Protein AF-A0A962QVE4-F1 (afdb_monomer_lite)

Secondary structure (DSSP, 8-state):
-HHHHHHHHHHHHHHHHHSSSHHHHHHHHHHHHHHHHHHHHHHHHTTTTTHHHHHHHHH-TT--S-GGGTS-HHHHHHHHHHHHHHTT--HHHHTT-

Sequence (97 aa):
GASQGILDAACITRMLREHASPEAAFAAYDAERRPKASAIVMANRQNGPEQVMQMAEERAPDGFEDIADVIDYAELEAIARRYKQIAGFDKSALNQL

Structure (mmCIF, N/CA/C/O backbone):
data_AF-A0A962QVE4-F1
#
_entry.id   AF-A0A962QVE4-F1
#
loop_
_atom_site.group_PDB
_atom_site.id
_atom_site.type_symbol
_atom_site.label_atom_id
_atom_site.label_alt_id
_atom_site.label_comp_id
_atom_site.label_asym_id
_atom_site.label_entity_id
_atom_site.label_seq_id
_atom_site.pdbx_PDB_ins_code
_atom_site.Cartn_x
_atom_site.Cartn_y
_atom_site.Cartn_z
_atom_site.occupancy
_atom_site.B_iso_or_equiv
_atom_site.auth_seq_id
_atom_site.auth_comp_id
_atom_site.auth_asym_id
_atom_site.auth_atom_id
_atom_site.pdbx_PDB_model_num
ATOM 1 N N . GLY A 1 1 ? 3.498 -1.908 3.776 1.00 80.50 1 GLY A N 1
ATOM 2 C CA . GLY A 1 1 ? 4.895 -2.146 3.364 1.00 80.50 1 GLY A CA 1
ATOM 3 C C . GLY A 1 1 ? 4.980 -3.310 2.401 1.00 80.50 1 GLY A C 1
ATOM 4 O O . GLY A 1 1 ? 4.984 -3.078 1.202 1.00 80.50 1 GLY A O 1
ATOM 5 N N . ALA A 1 2 ? 4.958 -4.545 2.912 1.00 89.31 2 ALA A N 1
ATOM 6 C CA . ALA A 1 2 ? 5.136 -5.769 2.119 1.00 89.31 2 ALA A CA 1
ATOM 7 C C . ALA A 1 2 ? 4.244 -5.859 0.865 1.00 89.31 2 ALA A C 1
ATOM 9 O O . ALA A 1 2 ? 4.757 -6.074 -0.227 1.00 89.31 2 ALA A O 1
ATOM 10 N N . SER A 1 3 ? 2.935 -5.609 0.990 1.00 86.56 3 SER A N 1
ATOM 11 C CA . SER A 1 3 ? 2.017 -5.666 -0.157 1.00 86.56 3 SER A CA 1
ATOM 12 C C . SER A 1 3 ? 2.394 -4.694 -1.276 1.00 86.56 3 SER A C 1
ATOM 14 O O . SER A 1 3 ? 2.263 -5.040 -2.440 1.00 86.56 3 SER A O 1
ATOM 16 N N . GLN A 1 4 ? 2.903 -3.503 -0.942 1.00 88.81 4 GLN A N 1
ATOM 17 C CA . GLN A 1 4 ? 3.348 -2.548 -1.959 1.00 88.81 4 GLN A CA 1
ATOM 18 C C . GLN A 1 4 ? 4.614 -3.039 -2.659 1.00 88.81 4 GLN A C 1
ATOM 20 O O . GLN A 1 4 ? 4.670 -2.967 -3.876 1.00 88.81 4 GLN A O 1
ATOM 25 N N . GLY A 1 5 ? 5.548 -3.656 -1.927 1.00 92.25 5 GLY A N 1
ATOM 26 C CA . GLY A 1 5 ? 6.732 -4.278 -2.527 1.00 92.25 5 GLY A CA 1
ATOM 27 C C . GLY A 1 5 ? 6.397 -5.394 -3.527 1.00 92.25 5 GLY A C 1
ATOM 28 O O . GLY A 1 5 ? 7.050 -5.504 -4.559 1.00 92.25 5 GLY A O 1
ATOM 29 N N . ILE A 1 6 ? 5.345 -6.181 -3.271 1.00 92.38 6 ILE A N 1
ATOM 30 C CA . ILE A 1 6 ? 4.857 -7.198 -4.222 1.00 92.38 6 ILE A CA 1
ATOM 31 C C . ILE A 1 6 ? 4.339 -6.536 -5.510 1.00 92.38 6 ILE A C 1
ATOM 33 O O . ILE A 1 6 ? 4.686 -6.965 -6.610 1.00 92.38 6 ILE A O 1
ATOM 37 N N . LEU A 1 7 ? 3.543 -5.469 -5.383 1.00 90.38 7 LEU A N 1
ATOM 38 C CA . LEU A 1 7 ? 3.024 -4.718 -6.533 1.00 90.38 7 LEU A CA 1
ATOM 39 C C . LEU A 1 7 ? 4.137 -4.005 -7.306 1.00 90.38 7 LEU A C 1
ATOM 41 O O . LEU A 1 7 ? 4.090 -3.929 -8.533 1.00 90.38 7 LEU A O 1
ATOM 45 N N . ASP A 1 8 ? 5.144 -3.502 -6.597 1.00 94.81 8 ASP A N 1
ATOM 46 C CA . ASP A 1 8 ? 6.300 -2.841 -7.189 1.00 94.81 8 ASP A CA 1
ATOM 47 C C . ASP A 1 8 ? 7.112 -3.828 -8.034 1.00 94.81 8 ASP A C 1
ATOM 49 O O . ASP A 1 8 ? 7.444 -3.511 -9.175 1.00 94.81 8 ASP A O 1
ATOM 53 N N . ALA A 1 9 ? 7.343 -5.048 -7.532 1.00 96.12 9 ALA A N 1
ATOM 54 C CA . ALA A 1 9 ? 8.025 -6.110 -8.271 1.00 96.12 9 ALA A CA 1
ATOM 55 C C . ALA A 1 9 ? 7.282 -6.508 -9.561 1.00 96.12 9 ALA A C 1
ATOM 57 O O . ALA A 1 9 ? 7.902 -6.644 -10.621 1.00 96.12 9 ALA A O 1
ATOM 58 N N . ALA A 1 10 ? 5.954 -6.654 -9.500 1.00 94.75 10 ALA A N 1
ATOM 59 C CA . ALA A 1 10 ? 5.144 -6.934 -10.687 1.00 94.75 10 ALA A CA 1
ATOM 60 C C . ALA A 1 10 ? 5.208 -5.778 -11.702 1.00 94.75 10 ALA A C 1
ATOM 62 O O . ALA A 1 10 ? 5.464 -6.000 -12.888 1.00 94.75 10 ALA A O 1
ATOM 63 N N . CYS A 1 11 ? 5.054 -4.535 -11.233 1.00 95.62 11 CYS A N 1
ATOM 64 C CA . CYS A 1 11 ? 5.066 -3.353 -12.089 1.00 95.62 11 CYS A CA 1
ATOM 65 C C . CYS A 1 11 ? 6.423 -3.145 -12.773 1.00 95.62 11 CYS A C 1
ATOM 67 O O . CYS A 1 11 ? 6.465 -2.991 -13.993 1.00 95.62 11 CYS A O 1
ATOM 69 N N . ILE A 1 12 ? 7.541 -3.204 -12.038 1.00 97.44 12 ILE A N 1
ATOM 70 C CA . ILE A 1 12 ? 8.865 -3.011 -12.648 1.00 97.44 12 ILE A CA 1
ATOM 71 C C . ILE A 1 12 ? 9.182 -4.108 -13.670 1.00 97.44 12 ILE A C 1
ATOM 73 O O . ILE A 1 12 ? 9.729 -3.816 -14.730 1.00 97.44 12 ILE A O 1
ATOM 77 N N . THR A 1 13 ? 8.764 -5.351 -13.407 1.00 97.75 13 THR A N 1
ATOM 78 C CA . THR A 1 13 ? 8.916 -6.462 -14.359 1.00 97.75 13 THR A CA 1
ATOM 79 C C . THR A 1 13 ? 8.154 -6.188 -15.653 1.00 97.75 13 THR A C 1
ATOM 81 O O . THR A 1 13 ? 8.687 -6.410 -16.739 1.00 97.75 13 THR A O 1
ATOM 84 N N . ARG A 1 14 ? 6.922 -5.674 -15.560 1.00 97.38 14 ARG A N 1
ATOM 85 C CA . ARG A 1 14 ? 6.139 -5.273 -16.733 1.00 97.38 14 ARG A CA 1
ATOM 86 C C . ARG A 1 14 ? 6.808 -4.125 -17.493 1.00 97.38 14 ARG A C 1
ATOM 88 O O . ARG A 1 14 ? 7.009 -4.247 -18.698 1.00 97.38 14 ARG A O 1
ATOM 95 N N . MET A 1 15 ? 7.234 -3.066 -16.803 1.00 97.94 15 MET A N 1
ATOM 96 C CA . MET A 1 15 ? 7.869 -1.906 -17.445 1.00 97.94 15 MET A CA 1
ATOM 97 C C . MET A 1 15 ? 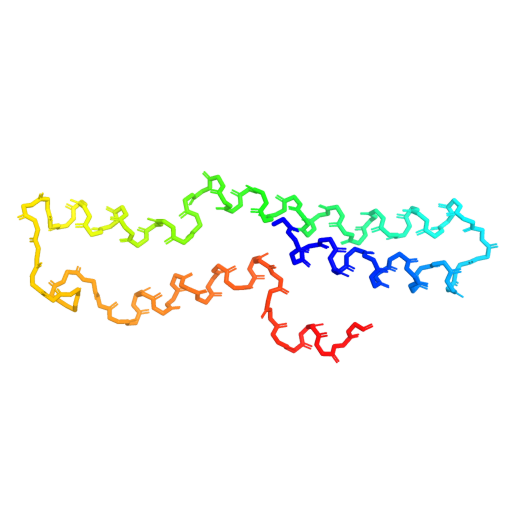9.156 -2.270 -18.181 1.00 97.94 15 MET A C 1
ATOM 99 O O . MET A 1 15 ? 9.361 -1.809 -19.303 1.00 97.94 15 MET A O 1
ATOM 103 N N . LEU A 1 16 ? 9.983 -3.141 -17.592 1.00 97.94 16 LEU A N 1
ATOM 104 C CA . LEU A 1 16 ? 11.210 -3.645 -18.216 1.00 97.94 16 LEU A CA 1
ATOM 105 C C . LEU A 1 16 ? 10.943 -4.471 -19.483 1.00 97.94 16 LEU A C 1
ATOM 107 O O . LEU A 1 16 ? 11.809 -4.539 -20.348 1.00 97.94 16 LEU A O 1
ATOM 111 N N . ARG A 1 17 ? 9.766 -5.101 -19.609 1.00 97.44 17 ARG A N 1
ATOM 112 C CA . ARG A 1 17 ? 9.364 -5.841 -20.819 1.00 97.44 17 ARG A CA 1
ATOM 113 C C . ARG A 1 17 ? 8.782 -4.938 -21.906 1.00 97.44 17 ARG A C 1
ATOM 115 O O . ARG A 1 17 ? 8.878 -5.280 -23.079 1.00 97.44 17 ARG A O 1
ATOM 122 N N . GLU A 1 18 ? 8.147 -3.835 -21.519 1.00 97.31 18 GLU A N 1
ATOM 123 C CA . GLU A 1 18 ? 7.419 -2.936 -22.427 1.00 97.31 18 GLU A CA 1
ATOM 124 C C . GLU A 1 18 ? 8.289 -1.807 -23.002 1.00 97.31 18 GLU A C 1
ATOM 126 O O . GLU A 1 18 ? 7.950 -1.247 -24.042 1.00 97.31 18 GLU A O 1
ATOM 131 N N . HIS A 1 19 ? 9.410 -1.471 -22.355 1.00 97.50 19 HIS A N 1
ATOM 132 C CA . HIS A 1 19 ? 10.264 -0.347 -22.745 1.00 97.50 19 HIS A CA 1
ATOM 133 C C . HIS A 1 19 ? 11.619 -0.813 -23.282 1.00 97.50 19 HIS A C 1
ATOM 135 O O . HIS A 1 19 ? 12.195 -1.794 -22.822 1.00 97.50 19 HIS A O 1
ATOM 141 N N . ALA A 1 20 ? 12.153 -0.067 -24.252 1.00 93.88 20 ALA A N 1
ATOM 142 C CA . ALA A 1 20 ? 13.388 -0.427 -24.947 1.00 93.88 20 ALA A CA 1
ATOM 143 C C . ALA A 1 20 ? 14.673 -0.167 -24.138 1.00 93.88 20 ALA A C 1
ATOM 145 O O . ALA A 1 20 ? 15.707 -0.751 -24.455 1.00 93.88 20 ALA A O 1
ATOM 146 N N . SER A 1 21 ? 14.632 0.704 -23.120 1.00 97.88 21 SER A N 1
ATOM 147 C CA . SER A 1 21 ? 15.777 0.964 -22.241 1.00 97.88 21 SER A CA 1
ATOM 148 C C . SER A 1 21 ? 15.397 0.864 -20.760 1.00 97.88 21 SER A C 1
ATOM 150 O O . SER A 1 21 ? 14.254 1.177 -20.397 1.00 97.88 21 SER A O 1
ATOM 152 N N . PRO A 1 22 ? 16.345 0.473 -19.886 1.00 96.88 22 PRO A N 1
ATOM 153 C CA . PRO A 1 22 ? 16.128 0.463 -18.443 1.00 96.88 22 PRO A CA 1
ATOM 154 C C . PRO A 1 22 ? 15.699 1.828 -17.896 1.00 96.88 22 PRO A C 1
ATOM 156 O O . PRO A 1 22 ? 14.795 1.895 -17.072 1.00 96.88 22 PRO A O 1
ATOM 159 N N . GLU A 1 23 ? 16.288 2.925 -18.372 1.00 98.25 23 GLU A N 1
ATOM 160 C CA . GLU A 1 23 ? 15.967 4.283 -17.917 1.00 98.25 23 GLU A CA 1
ATOM 161 C C . GLU A 1 23 ? 14.502 4.631 -18.192 1.00 98.25 23 GLU A C 1
ATOM 163 O O . GLU A 1 23 ? 13.810 5.136 -17.306 1.00 98.25 23 GLU A O 1
ATOM 168 N N . ALA A 1 24 ? 14.010 4.309 -19.393 1.00 97.88 24 ALA A N 1
ATOM 169 C CA . ALA A 1 24 ? 12.611 4.515 -19.749 1.00 97.88 24 ALA A CA 1
ATOM 170 C C . ALA A 1 24 ? 11.677 3.639 -18.896 1.00 97.88 24 ALA A C 1
ATOM 172 O O . ALA A 1 24 ? 10.662 4.128 -18.401 1.00 97.88 24 ALA A O 1
ATOM 173 N N . ALA A 1 25 ? 12.049 2.376 -18.658 1.00 98.12 25 ALA A N 1
ATOM 174 C CA . ALA A 1 25 ? 11.285 1.465 -17.808 1.00 98.12 25 ALA A CA 1
ATOM 175 C C . ALA A 1 25 ? 11.189 1.963 -16.356 1.00 98.12 25 ALA A C 1
ATOM 177 O O . ALA A 1 25 ? 10.101 1.987 -15.780 1.00 98.12 25 ALA A O 1
ATOM 178 N N . PHE A 1 26 ? 12.307 2.389 -15.759 1.00 98.12 26 PHE A N 1
ATOM 179 C CA . PHE A 1 26 ? 12.329 2.904 -14.389 1.00 98.12 26 PHE A CA 1
ATOM 180 C C . PHE A 1 26 ? 11.576 4.231 -14.259 1.00 98.12 26 PHE A C 1
ATOM 182 O O . PHE A 1 26 ? 10.884 4.430 -13.262 1.00 98.12 26 PHE A O 1
ATOM 189 N N . ALA A 1 27 ? 11.646 5.109 -15.265 1.00 98.06 27 ALA A N 1
ATOM 190 C CA . ALA A 1 27 ? 10.864 6.344 -15.285 1.00 98.06 27 ALA A CA 1
ATOM 191 C C . ALA A 1 27 ? 9.351 6.064 -15.343 1.00 98.06 27 ALA A C 1
ATOM 193 O O . ALA A 1 27 ? 8.586 6.669 -14.591 1.00 98.06 27 ALA A O 1
ATOM 194 N N . ALA A 1 28 ? 8.919 5.118 -16.184 1.00 97.75 28 ALA A N 1
ATOM 195 C CA . ALA A 1 28 ? 7.518 4.708 -16.279 1.00 97.75 28 ALA A CA 1
ATOM 196 C C . ALA A 1 28 ? 7.025 4.027 -14.989 1.00 97.75 28 ALA A C 1
ATOM 198 O O . ALA A 1 28 ? 5.944 4.340 -14.488 1.00 97.75 28 ALA A O 1
ATOM 199 N N . TYR A 1 29 ? 7.847 3.148 -14.408 1.00 97.94 29 TYR A N 1
ATOM 200 C CA . TYR A 1 29 ? 7.586 2.531 -13.108 1.00 97.94 29 TYR A CA 1
ATOM 201 C C . TYR A 1 29 ? 7.414 3.582 -12.003 1.00 97.94 29 TYR A C 1
ATOM 203 O O . TYR A 1 29 ? 6.424 3.531 -11.271 1.00 97.94 29 TYR A O 1
ATOM 211 N N . ASP A 1 30 ? 8.337 4.544 -11.888 1.00 97.81 30 ASP A N 1
ATOM 212 C CA . ASP A 1 30 ? 8.261 5.593 -10.867 1.00 97.81 30 ASP A CA 1
ATOM 213 C C . ASP A 1 30 ? 6.997 6.439 -11.046 1.00 97.81 30 ASP A C 1
ATOM 215 O O . ASP A 1 30 ? 6.247 6.635 -10.087 1.00 97.81 30 ASP A O 1
ATOM 219 N N . ALA A 1 31 ? 6.714 6.874 -12.277 1.00 96.88 31 ALA A N 1
ATOM 220 C CA . ALA A 1 31 ? 5.525 7.657 -12.593 1.00 96.88 31 ALA A CA 1
ATOM 221 C C . ALA A 1 31 ? 4.228 6.939 -12.186 1.00 96.88 31 ALA A C 1
ATOM 223 O O . ALA A 1 31 ? 3.294 7.582 -11.703 1.00 96.88 31 ALA A O 1
ATOM 224 N N . GLU A 1 32 ? 4.172 5.612 -12.326 1.00 94.00 32 GLU A N 1
ATOM 225 C CA . GLU A 1 32 ? 3.001 4.832 -11.938 1.00 94.00 32 GLU A CA 1
ATOM 226 C C . GLU A 1 32 ? 2.937 4.544 -10.428 1.00 94.00 32 GLU A C 1
ATOM 228 O O . GLU A 1 32 ? 1.867 4.635 -9.813 1.00 94.00 32 GLU A O 1
ATOM 233 N N . ARG A 1 33 ? 4.055 4.140 -9.817 1.00 94.75 33 ARG A N 1
ATOM 234 C CA . ARG A 1 33 ? 4.067 3.571 -8.461 1.00 94.75 33 ARG A CA 1
ATOM 235 C C . ARG A 1 33 ? 4.270 4.605 -7.368 1.00 94.75 33 ARG A C 1
ATOM 237 O O . ARG A 1 33 ? 3.618 4.487 -6.327 1.00 94.75 33 ARG A O 1
ATOM 244 N N . ARG A 1 34 ? 5.077 5.647 -7.592 1.00 94.88 34 ARG A N 1
ATOM 245 C CA . ARG A 1 34 ? 5.344 6.685 -6.581 1.00 94.88 34 ARG A CA 1
ATOM 246 C C . ARG A 1 34 ? 4.064 7.375 -6.096 1.00 94.88 34 ARG A C 1
ATOM 248 O O . ARG A 1 34 ? 3.876 7.406 -4.881 1.00 94.88 34 ARG A O 1
ATOM 255 N N . PRO A 1 35 ? 3.136 7.853 -6.955 1.00 91.12 35 PRO A N 1
ATOM 256 C CA . PRO A 1 35 ? 1.910 8.493 -6.471 1.00 91.12 35 PRO A CA 1
ATOM 257 C C . PRO A 1 35 ? 1.044 7.549 -5.627 1.00 91.12 35 PRO A C 1
ATOM 259 O O . PRO A 1 35 ? 0.542 7.946 -4.576 1.00 91.12 35 PRO A O 1
ATOM 262 N N . LYS A 1 36 ? 0.924 6.281 -6.048 1.00 88.06 36 LYS A N 1
ATOM 263 C CA . LYS A 1 36 ? 0.149 5.248 -5.343 1.00 88.06 36 LYS A CA 1
ATOM 264 C C . LYS A 1 36 ? 0.758 4.960 -3.965 1.00 88.06 36 LYS A C 1
ATOM 266 O O . LYS A 1 36 ? 0.062 5.029 -2.958 1.00 88.06 36 LYS A O 1
ATOM 271 N N . ALA A 1 37 ? 2.066 4.712 -3.896 1.00 89.38 37 ALA A N 1
ATOM 272 C CA . AL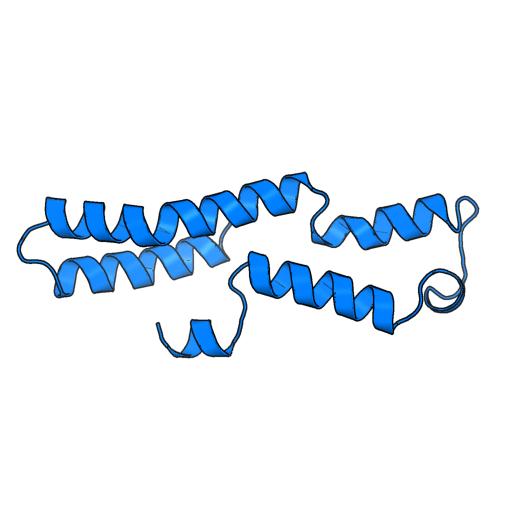A A 1 37 ? 2.757 4.452 -2.635 1.00 89.38 37 ALA A CA 1
ATOM 273 C C . ALA A 1 37 ? 2.719 5.666 -1.686 1.00 89.38 37 ALA A C 1
ATOM 275 O O . ALA A 1 37 ? 2.460 5.508 -0.491 1.00 89.38 37 ALA A O 1
ATOM 276 N N . SER A 1 38 ? 2.914 6.886 -2.204 1.00 89.56 38 SER A N 1
ATOM 277 C CA . SER A 1 38 ? 2.819 8.117 -1.410 1.00 89.56 38 SER A CA 1
ATOM 278 C C . SER A 1 38 ? 1.414 8.344 -0.848 1.00 89.56 38 SER A C 1
ATOM 280 O O . SER A 1 38 ? 1.294 8.717 0.318 1.00 89.56 38 SER A O 1
ATOM 282 N N . ALA A 1 39 ? 0.357 8.075 -1.621 1.00 84.81 39 ALA A N 1
ATOM 283 C CA . ALA A 1 39 ? -1.022 8.182 -1.141 1.00 84.81 39 ALA A CA 1
ATOM 284 C C . ALA A 1 39 ? -1.282 7.269 0.069 1.00 84.81 39 ALA A C 1
ATOM 286 O O . ALA A 1 39 ? -1.913 7.688 1.037 1.00 84.81 39 ALA A O 1
ATOM 287 N N . ILE A 1 40 ? -0.716 6.060 0.067 1.00 83.19 40 ILE A N 1
ATOM 288 C CA . ILE A 1 40 ? -0.826 5.111 1.184 1.00 83.19 40 ILE A CA 1
ATOM 289 C C . ILE A 1 40 ? -0.098 5.624 2.421 1.00 83.19 40 ILE A C 1
ATOM 291 O O . ILE A 1 40 ? -0.636 5.566 3.524 1.00 83.19 40 ILE A O 1
ATOM 295 N N . VAL A 1 41 ? 1.117 6.152 2.253 1.00 86.94 41 VAL A N 1
ATOM 296 C CA . VAL A 1 41 ? 1.865 6.756 3.365 1.00 86.94 41 VAL A CA 1
ATOM 297 C C . VAL A 1 41 ? 1.079 7.915 3.976 1.00 86.94 41 VAL A C 1
ATOM 299 O O . VAL A 1 41 ? 0.993 8.014 5.198 1.00 86.94 41 VAL A O 1
ATOM 302 N N . MET A 1 42 ? 0.474 8.767 3.147 1.00 85.62 42 MET A N 1
ATOM 303 C CA . MET A 1 42 ? -0.344 9.882 3.625 1.00 85.62 42 MET A CA 1
ATOM 304 C C . MET A 1 42 ? -1.619 9.406 4.325 1.00 85.62 42 MET A C 1
ATOM 306 O O . MET A 1 42 ? -1.938 9.923 5.390 1.00 85.62 42 MET A O 1
ATOM 310 N N . ALA A 1 43 ? -2.300 8.388 3.800 1.00 78.81 43 ALA A N 1
ATOM 311 C CA . ALA A 1 43 ? -3.484 7.820 4.440 1.00 78.81 43 ALA A CA 1
ATOM 312 C C . ALA A 1 43 ? -3.169 7.170 5.791 1.00 78.81 43 ALA A C 1
ATOM 314 O O . ALA A 1 43 ? -3.898 7.378 6.756 1.00 78.81 43 ALA A O 1
ATOM 315 N N . ASN A 1 44 ? -2.048 6.452 5.898 1.00 80.19 44 ASN A N 1
ATOM 316 C CA . ASN A 1 44 ? -1.598 5.893 7.174 1.00 80.19 44 ASN A CA 1
ATOM 317 C C . ASN A 1 44 ? -1.302 6.992 8.209 1.00 80.19 44 ASN A C 1
ATOM 319 O O . ASN A 1 44 ? -1.531 6.785 9.393 1.00 80.19 44 ASN A O 1
ATOM 323 N N . ARG A 1 45 ? -0.831 8.170 7.776 1.00 83.12 45 ARG A N 1
ATOM 324 C CA . ARG A 1 45 ? -0.627 9.339 8.654 1.00 83.12 45 ARG A CA 1
ATOM 325 C C . ARG A 1 45 ? -1.922 10.064 9.026 1.00 83.12 45 ARG A C 1
ATOM 327 O O . ARG A 1 45 ? -1.915 10.841 9.969 1.00 83.12 45 ARG A O 1
ATOM 334 N N . GLN A 1 46 ? -3.010 9.833 8.295 1.00 78.50 46 GLN A N 1
ATOM 335 C CA . GLN A 1 46 ? -4.350 10.352 8.593 1.00 78.50 46 GLN A CA 1
ATOM 336 C C . GLN A 1 46 ? -5.174 9.347 9.414 1.00 78.50 46 GLN A C 1
ATOM 338 O O . GLN A 1 46 ? -6.388 9.268 9.257 1.00 78.50 46 GLN A O 1
ATOM 343 N N . ASN A 1 47 ? -4.508 8.552 10.255 1.00 71.44 47 ASN A N 1
ATOM 344 C CA . ASN A 1 47 ? -5.106 7.506 11.085 1.00 71.44 47 ASN A CA 1
ATOM 345 C C . ASN A 1 47 ? -5.817 6.382 10.313 1.00 71.44 47 ASN A C 1
ATOM 347 O O . ASN A 1 47 ? -6.571 5.650 10.929 1.00 71.44 47 ASN A O 1
ATOM 351 N N . GLY A 1 48 ? -5.550 6.200 9.010 1.00 72.12 48 GLY A N 1
ATOM 352 C CA . GLY A 1 48 ? -6.004 5.086 8.157 1.00 72.12 48 GLY A CA 1
ATOM 353 C C . GLY A 1 48 ? -7.088 4.158 8.752 1.00 72.12 48 GLY A C 1
ATOM 354 O O . GLY A 1 48 ? -8.252 4.553 8.781 1.00 72.12 48 GLY A O 1
ATOM 355 N N . PRO A 1 49 ? -6.741 2.930 9.188 1.00 66.38 49 PRO A N 1
ATOM 356 C CA . PRO A 1 49 ? -7.671 2.023 9.867 1.00 66.38 49 PRO A CA 1
ATOM 357 C C . PRO A 1 49 ? -7.874 2.342 11.363 1.00 66.38 49 PRO A C 1
ATOM 359 O O . PRO A 1 49 ? -8.941 2.051 11.899 1.00 66.38 49 PRO A O 1
ATOM 362 N N . GLU A 1 50 ? -6.899 2.972 12.027 1.00 82.00 50 GLU A N 1
ATOM 363 C CA . GLU A 1 50 ? -6.978 3.431 13.425 1.00 82.00 50 GLU A CA 1
ATOM 364 C C . GLU A 1 50 ? -8.097 4.452 13.691 1.00 82.00 50 GLU A C 1
ATOM 366 O O . GLU A 1 50 ? -8.490 4.639 14.839 1.00 82.00 50 GLU A O 1
ATOM 371 N N . GLN A 1 51 ? -8.651 5.090 12.659 1.00 84.12 51 GLN A N 1
ATOM 372 C CA . GLN A 1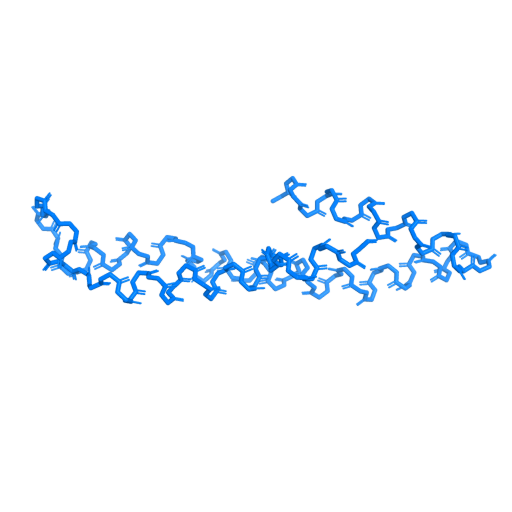 51 ? -9.735 6.063 12.783 1.00 84.12 51 GLN A CA 1
ATOM 373 C C . GLN A 1 51 ? -10.951 5.477 13.515 1.00 84.12 51 GLN A C 1
ATOM 375 O O . GLN A 1 51 ? -11.590 6.177 14.295 1.00 84.12 51 GLN A O 1
ATOM 380 N N . VAL A 1 52 ? -11.221 4.180 13.333 1.00 87.00 52 VAL A N 1
ATOM 381 C CA . VAL A 1 52 ? -12.272 3.465 14.072 1.00 87.00 52 VAL A CA 1
ATOM 382 C C . VAL A 1 52 ? -11.961 3.394 15.569 1.00 87.00 52 VAL A C 1
ATOM 384 O O . VAL A 1 52 ? -12.850 3.611 16.387 1.00 87.00 52 VAL A O 1
ATOM 387 N N . MET A 1 53 ? -10.705 3.124 15.932 1.00 87.00 53 MET A N 1
ATOM 388 C CA . MET A 1 53 ? -10.278 3.052 17.333 1.00 87.00 53 MET A CA 1
ATOM 389 C C . MET A 1 53 ? -10.394 4.419 18.005 1.00 87.00 53 MET A C 1
ATOM 391 O O . MET A 1 53 ? -10.919 4.514 19.108 1.00 87.00 53 MET A O 1
ATOM 395 N N . GLN A 1 54 ? -9.983 5.480 17.307 1.00 88.62 54 GLN A N 1
ATOM 396 C CA . GLN A 1 54 ? -10.108 6.844 17.813 1.00 88.62 54 GLN A CA 1
ATOM 397 C C . GLN A 1 54 ? -11.576 7.244 18.023 1.00 88.62 54 GLN A C 1
ATOM 399 O O . GLN A 1 54 ? -11.915 7.816 19.053 1.00 88.62 54 GLN A O 1
ATOM 404 N N . MET A 1 55 ? -12.467 6.900 17.088 1.00 90.56 55 MET A N 1
ATOM 405 C CA . MET A 1 55 ? -13.902 7.147 17.255 1.00 90.56 55 MET A CA 1
ATOM 406 C C . MET A 1 55 ? -14.483 6.402 18.456 1.00 90.56 55 MET A C 1
ATOM 408 O O . MET A 1 55 ? -15.322 6.955 19.162 1.00 90.56 55 MET A O 1
ATOM 412 N N . ALA A 1 56 ? -14.058 5.159 18.681 1.00 92.38 56 ALA A N 1
ATOM 413 C CA . ALA A 1 56 ? -14.510 4.381 19.825 1.00 92.38 56 ALA A CA 1
ATOM 414 C C . ALA A 1 56 ? -14.041 5.015 21.145 1.00 92.38 56 ALA A C 1
ATOM 416 O O . ALA A 1 56 ? -14.843 5.153 22.062 1.00 92.38 56 ALA A O 1
ATOM 417 N N . GLU A 1 57 ? -12.789 5.475 21.215 1.00 92.25 57 GLU A N 1
ATOM 418 C CA . GLU A 1 57 ? -12.251 6.174 22.389 1.00 92.25 57 GLU A CA 1
ATOM 419 C C . GLU A 1 57 ? -12.958 7.514 22.652 1.00 92.25 57 GLU A C 1
ATOM 421 O O . GLU A 1 57 ? -13.292 7.826 23.792 1.00 92.25 57 GLU A O 1
ATOM 426 N N . GLU A 1 58 ? -13.259 8.290 21.607 1.00 93.31 58 GLU A N 1
ATOM 427 C CA . GLU A 1 58 ? -13.963 9.573 21.733 1.00 93.31 58 GLU A CA 1
ATOM 428 C C . GLU A 1 58 ? -15.438 9.411 22.139 1.00 93.31 58 GLU A C 1
ATOM 430 O O . GLU A 1 58 ? -15.975 10.243 22.873 1.00 93.31 58 GLU A O 1
ATOM 435 N N . ARG A 1 59 ? -16.114 8.363 21.651 1.00 94.94 59 ARG A N 1
ATOM 436 C CA . ARG A 1 59 ? -17.554 8.142 21.877 1.00 94.94 59 ARG A CA 1
ATOM 437 C C . ARG A 1 59 ? -17.853 7.291 23.112 1.00 94.94 59 ARG A C 1
ATOM 439 O O . ARG A 1 59 ? -18.928 7.437 23.686 1.00 94.94 59 ARG A O 1
ATOM 446 N N . ALA A 1 60 ? -16.927 6.427 23.516 1.00 95.62 60 ALA A N 1
ATOM 447 C CA . ALA A 1 60 ? -17.060 5.535 24.662 1.00 95.62 60 ALA A CA 1
ATOM 448 C C . ALA A 1 60 ? -15.757 5.511 25.494 1.00 95.62 60 ALA A C 1
ATOM 450 O O . ALA A 1 60 ? -15.098 4.472 25.583 1.00 95.62 60 ALA A O 1
ATOM 451 N N . PRO A 1 61 ? -15.374 6.644 26.119 1.00 94.06 61 PRO A N 1
ATOM 452 C CA . PRO A 1 61 ? -14.105 6.777 26.846 1.00 94.06 61 PRO A CA 1
ATOM 453 C C . PRO A 1 61 ? -13.998 5.858 28.071 1.00 94.06 61 PRO A C 1
ATOM 455 O O . PRO A 1 61 ? -12.897 5.494 28.477 1.00 94.06 61 PRO A O 1
ATOM 458 N N . ASP A 1 62 ? -15.136 5.446 28.633 1.00 95.81 62 ASP A N 1
ATOM 459 C CA . ASP A 1 62 ? -15.216 4.512 29.762 1.00 95.81 62 ASP A CA 1
ATOM 460 C C . ASP A 1 62 ? -15.378 3.043 29.313 1.00 95.81 62 ASP A C 1
ATOM 462 O O . ASP A 1 62 ? -15.573 2.148 30.138 1.00 95.81 62 ASP A O 1
ATOM 466 N N . GLY A 1 63 ? -15.280 2.781 28.004 1.00 93.12 63 GLY A N 1
ATOM 467 C CA . GLY A 1 63 ? -15.470 1.468 27.393 1.00 93.12 63 GLY A CA 1
ATOM 468 C C . GLY A 1 63 ? -16.909 1.185 26.948 1.00 93.12 63 GLY A C 1
ATOM 469 O O . GLY A 1 63 ? -17.825 1.983 27.140 1.00 93.12 63 GLY A O 1
ATOM 470 N N . PHE A 1 64 ? -17.091 0.029 26.311 1.00 94.81 64 PHE A N 1
ATOM 471 C CA . PHE A 1 64 ? -18.363 -0.472 25.781 1.00 94.81 64 PHE A CA 1
ATOM 472 C C . PHE A 1 64 ? -18.345 -2.009 25.743 1.00 94.81 64 PHE A C 1
ATOM 474 O O . PHE A 1 64 ? -17.270 -2.613 25.733 1.00 94.81 64 PHE A O 1
ATOM 481 N N . GLU A 1 65 ? -19.520 -2.645 25.713 1.00 94.94 65 GLU A N 1
ATOM 482 C CA . GLU A 1 65 ? -19.640 -4.107 25.564 1.00 94.94 65 GLU A CA 1
ATOM 483 C C . GLU A 1 65 ? -19.785 -4.531 24.094 1.00 94.94 65 GLU A C 1
ATOM 485 O O . GLU A 1 65 ? -19.186 -5.526 23.683 1.00 94.94 65 GLU A O 1
ATOM 490 N N . ASP A 1 66 ? -20.519 -3.752 23.292 1.00 92.75 66 ASP A N 1
ATOM 491 C CA . ASP A 1 66 ? -20.699 -3.964 21.853 1.00 92.75 66 ASP A CA 1
ATOM 492 C C . ASP A 1 66 ? -20.325 -2.697 21.064 1.00 92.75 66 ASP A C 1
ATOM 494 O O . ASP A 1 66 ? -20.713 -1.580 21.406 1.00 92.75 66 ASP A O 1
ATOM 498 N N . ILE A 1 67 ? -19.547 -2.863 19.990 1.00 89.69 67 ILE A N 1
ATOM 499 C CA . ILE A 1 67 ? -19.138 -1.759 19.113 1.00 89.69 67 ILE A CA 1
ATOM 500 C C . ILE A 1 67 ? -20.330 -1.155 18.368 1.00 89.69 67 ILE A C 1
ATOM 502 O O . ILE A 1 67 ? -20.299 0.032 18.049 1.00 89.69 67 ILE A O 1
ATOM 506 N N . ALA A 1 68 ? -21.381 -1.943 18.116 1.00 90.94 68 ALA A N 1
ATOM 507 C CA . ALA A 1 68 ? -22.587 -1.480 17.437 1.00 90.94 68 ALA A CA 1
ATOM 508 C C . ALA A 1 68 ? -23.346 -0.411 18.243 1.00 90.94 68 ALA A C 1
ATOM 510 O O . ALA A 1 68 ? -24.056 0.401 17.652 1.00 90.94 68 ALA A O 1
ATOM 511 N N . ASP A 1 69 ? -23.143 -0.364 19.563 1.00 92.50 69 ASP A N 1
ATOM 512 C CA . ASP A 1 69 ? -23.721 0.660 20.439 1.00 92.50 69 ASP A CA 1
ATOM 513 C C . ASP A 1 69 ? -22.966 2.001 20.358 1.00 92.50 69 ASP A C 1
ATOM 515 O O . ASP A 1 69 ? -23.469 3.034 20.802 1.00 92.50 69 ASP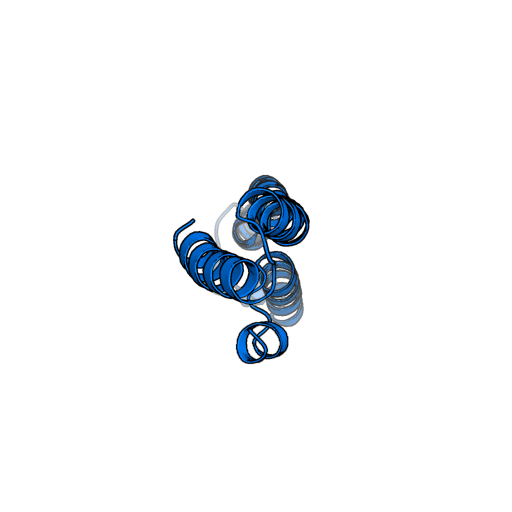 A O 1
ATOM 519 N N . VAL A 1 70 ? -21.760 2.004 19.778 1.00 94.00 70 VAL A N 1
ATOM 520 C CA . VAL A 1 70 ? -20.850 3.163 19.719 1.00 94.00 70 VAL A CA 1
ATOM 521 C C . VAL A 1 70 ? -20.676 3.681 18.287 1.00 94.00 70 VAL A C 1
ATOM 523 O O . VAL A 1 70 ? -20.604 4.893 18.043 1.00 94.00 70 VAL A O 1
ATOM 526 N N . ILE A 1 71 ? -20.580 2.767 17.320 1.00 93.12 71 ILE A N 1
ATOM 527 C CA . ILE A 1 71 ? -20.354 3.065 15.907 1.00 93.12 71 ILE A CA 1
ATOM 528 C C . ILE A 1 71 ? -21.261 2.174 15.060 1.00 93.12 71 ILE A C 1
ATOM 530 O O . ILE A 1 71 ? -21.187 0.947 15.120 1.00 93.12 71 ILE A O 1
ATOM 534 N N . ASP A 1 72 ? -22.078 2.804 14.216 1.00 93.69 72 ASP A N 1
ATOM 535 C CA . ASP A 1 72 ? -22.945 2.084 13.290 1.00 93.69 72 ASP A CA 1
ATOM 536 C C . ASP A 1 72 ? -22.115 1.257 12.292 1.00 93.69 72 ASP A C 1
ATOM 538 O O . ASP A 1 72 ? -21.077 1.695 11.780 1.00 93.69 72 ASP A O 1
ATOM 542 N N . TYR A 1 73 ? -22.589 0.052 11.976 1.00 90.00 73 TYR A N 1
ATOM 543 C CA . TYR A 1 73 ? -21.890 -0.854 11.067 1.00 90.00 73 TYR A CA 1
ATOM 544 C C . TYR A 1 73 ? -21.649 -0.243 9.677 1.00 90.00 73 TYR A C 1
ATOM 546 O O . TYR A 1 73 ? -20.595 -0.466 9.077 1.00 90.00 73 TYR A O 1
ATOM 554 N N . ALA A 1 74 ? -22.587 0.556 9.162 1.00 91.12 74 ALA A N 1
ATOM 555 C CA . ALA A 1 74 ? -22.430 1.232 7.880 1.00 91.12 74 ALA A CA 1
ATOM 556 C C . ALA A 1 74 ? -21.307 2.282 7.920 1.00 91.12 74 ALA A C 1
ATOM 558 O O . ALA A 1 74 ? -20.601 2.469 6.926 1.00 91.12 74 ALA A O 1
ATOM 559 N N . GLU A 1 75 ? -21.097 2.936 9.068 1.00 89.25 75 GLU A N 1
ATOM 560 C CA . GLU A 1 75 ? -20.000 3.888 9.276 1.00 89.25 75 GLU A CA 1
ATOM 561 C C . GLU A 1 75 ? -18.645 3.157 9.279 1.00 89.25 75 GLU A C 1
ATOM 563 O O . GLU A 1 75 ? -17.726 3.548 8.550 1.00 89.25 75 GLU A O 1
ATOM 568 N N . LEU A 1 76 ? -18.550 2.026 9.990 1.00 87.88 76 LEU A N 1
ATOM 569 C CA . LEU A 1 76 ? -17.370 1.149 9.973 1.00 87.88 76 LEU A CA 1
ATOM 570 C C . LEU A 1 76 ? -17.046 0.649 8.558 1.00 87.88 76 LEU A C 1
ATOM 572 O O . LEU A 1 76 ? -15.889 0.681 8.121 1.00 87.88 76 LEU A O 1
ATOM 576 N N . GLU A 1 77 ? -18.064 0.205 7.817 1.00 87.19 77 GLU A N 1
ATOM 577 C CA . GLU A 1 77 ? -17.893 -0.283 6.451 1.00 87.19 77 GLU A CA 1
ATOM 578 C C . GLU A 1 77 ? -17.406 0.831 5.514 1.00 87.19 77 GLU A C 1
ATOM 580 O O . GLU A 1 77 ? -16.504 0.604 4.699 1.00 87.19 77 GLU A O 1
ATOM 585 N N . ALA A 1 78 ? -17.954 2.042 5.638 1.00 87.62 78 ALA A N 1
ATOM 586 C CA . ALA A 1 78 ? -17.548 3.189 4.833 1.00 87.62 78 ALA A CA 1
ATOM 587 C C . ALA A 1 78 ? -16.069 3.550 5.056 1.00 87.62 78 ALA A C 1
ATOM 589 O O . ALA A 1 78 ? -15.330 3.746 4.082 1.00 87.62 78 ALA A O 1
ATOM 590 N N . ILE A 1 79 ? -15.612 3.565 6.314 1.00 84.12 79 ILE A N 1
ATOM 591 C CA . ILE A 1 79 ? -14.206 3.816 6.670 1.00 84.12 79 ILE A CA 1
ATOM 592 C C . ILE A 1 79 ? -13.305 2.724 6.077 1.00 84.12 79 ILE A C 1
ATOM 594 O O . ILE A 1 79 ? -12.333 3.021 5.371 1.00 84.12 79 ILE A O 1
ATOM 598 N N . ALA A 1 80 ? -13.668 1.452 6.264 1.00 82.19 80 ALA A N 1
ATOM 599 C CA . ALA A 1 80 ? -12.903 0.325 5.739 1.00 82.19 80 ALA A CA 1
ATOM 600 C C . ALA A 1 80 ? -12.82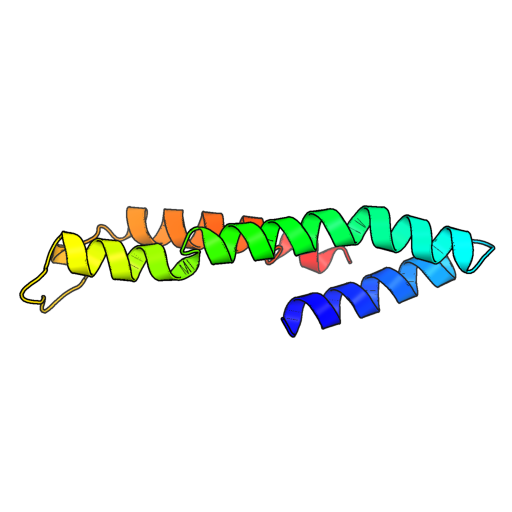3 0.325 4.200 1.00 82.19 80 ALA A C 1
ATOM 602 O O . ALA A 1 80 ? -11.764 0.044 3.628 1.00 82.19 80 ALA A O 1
ATOM 603 N N . ARG A 1 81 ? -13.924 0.648 3.506 1.00 81.81 81 ARG A N 1
ATOM 604 C CA . ARG A 1 81 ? -13.965 0.755 2.037 1.00 81.81 81 ARG A CA 1
ATOM 605 C C . ARG A 1 81 ? -13.048 1.861 1.532 1.00 81.81 81 ARG A C 1
ATOM 607 O O . ARG A 1 81 ? -12.247 1.611 0.629 1.00 81.81 81 ARG A O 1
ATOM 614 N N . ARG A 1 82 ? -13.118 3.049 2.134 1.00 78.94 82 ARG A N 1
ATOM 615 C CA . ARG A 1 82 ? -12.271 4.190 1.766 1.00 78.94 82 ARG A CA 1
ATOM 616 C C . ARG A 1 82 ? -10.789 3.868 1.957 1.00 78.94 82 ARG A C 1
ATOM 618 O O . ARG A 1 82 ? -9.989 4.150 1.066 1.00 78.94 82 ARG A O 1
ATOM 625 N N . TYR A 1 83 ? -10.422 3.201 3.053 1.00 74.06 83 TYR A N 1
ATOM 626 C CA . TYR A 1 83 ? -9.041 2.763 3.258 1.00 74.06 83 TYR A CA 1
ATOM 627 C C . TYR A 1 83 ? -8.591 1.734 2.211 1.00 74.06 83 TYR A C 1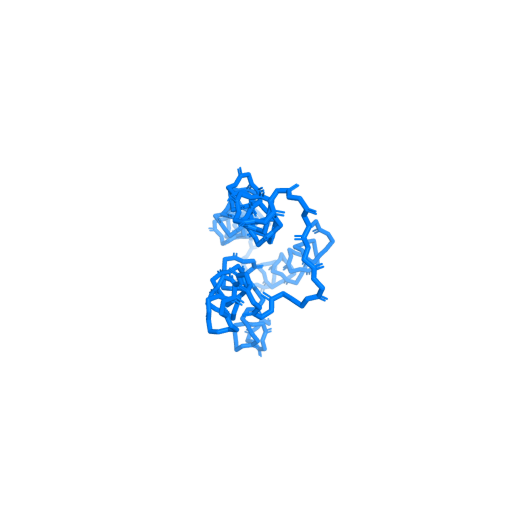
ATOM 629 O O . TYR A 1 83 ? -7.522 1.894 1.624 1.00 74.06 83 TYR A O 1
ATOM 637 N N . LYS A 1 84 ? -9.409 0.714 1.905 1.00 74.31 84 LYS A N 1
ATOM 638 C CA . LYS A 1 84 ? -9.088 -0.298 0.875 1.00 74.31 84 LYS A CA 1
ATOM 639 C C . LYS A 1 84 ? -8.847 0.314 -0.508 1.00 74.31 84 LYS A C 1
ATOM 641 O O . LYS A 1 84 ? -7.924 -0.120 -1.198 1.00 74.31 84 LYS A O 1
ATOM 646 N N . GLN A 1 85 ? -9.640 1.317 -0.889 1.00 73.25 85 GLN A N 1
ATOM 647 C CA . GLN A 1 85 ? -9.462 2.054 -2.144 1.00 73.25 85 GLN A CA 1
ATOM 648 C C . GLN A 1 85 ? -8.117 2.785 -2.175 1.00 73.25 85 GLN A C 1
ATOM 650 O O . GLN A 1 85 ? -7.359 2.637 -3.133 1.00 73.25 85 GLN A O 1
ATOM 655 N N . ILE A 1 86 ? -7.781 3.520 -1.109 1.00 68.88 86 ILE A N 1
ATOM 656 C CA . ILE A 1 86 ? -6.516 4.265 -1.035 1.00 68.88 86 ILE A CA 1
ATOM 657 C C . ILE A 1 86 ? -5.310 3.317 -0.981 1.00 68.88 86 ILE A C 1
ATOM 659 O O . ILE A 1 86 ? -4.290 3.566 -1.619 1.00 68.88 86 ILE A O 1
ATOM 663 N N . ALA A 1 87 ? -5.435 2.200 -0.265 1.00 65.19 87 ALA A N 1
ATOM 664 C CA . ALA A 1 87 ? -4.400 1.181 -0.130 1.00 65.19 87 ALA A CA 1
ATOM 665 C C . ALA A 1 87 ? -4.115 0.395 -1.427 1.00 65.19 87 ALA A C 1
ATOM 667 O O . ALA A 1 87 ? -3.172 -0.400 -1.471 1.00 65.19 87 ALA A O 1
ATOM 668 N N . GLY A 1 88 ? -4.900 0.616 -2.489 1.00 60.94 88 GLY A N 1
ATOM 669 C CA . GLY A 1 88 ? -4.750 -0.089 -3.759 1.00 60.94 88 GLY A CA 1
ATOM 670 C C . GLY A 1 88 ? -5.145 -1.565 -3.676 1.00 60.94 88 GLY A C 1
ATOM 671 O O . GLY A 1 88 ? -4.699 -2.357 -4.498 1.00 60.94 88 GLY A O 1
ATOM 672 N N . PHE A 1 89 ? -5.971 -1.939 -2.691 1.00 62.53 89 PHE A N 1
ATOM 673 C CA . PHE A 1 89 ? -6.516 -3.293 -2.541 1.00 62.53 89 PHE A CA 1
ATOM 674 C C . PHE A 1 89 ? -7.868 -3.466 -3.235 1.00 62.53 89 PHE A C 1
ATOM 676 O O . PHE A 1 89 ? -8.624 -4.388 -2.912 1.00 62.53 89 PHE A O 1
ATOM 683 N N . ASP A 1 90 ? -8.200 -2.585 -4.177 1.00 65.12 90 ASP A N 1
ATOM 684 C CA . ASP A 1 90 ? -9.354 -2.814 -5.028 1.00 65.12 90 ASP A CA 1
ATOM 685 C C . ASP A 1 90 ? -9.107 -4.086 -5.851 1.00 65.12 90 ASP A C 1
ATOM 687 O O . ASP A 1 90 ? -8.220 -4.141 -6.704 1.00 65.12 90 ASP A O 1
ATOM 691 N N . LYS A 1 91 ? -9.878 -5.138 -5.554 1.00 58.22 91 LYS A N 1
ATOM 692 C CA . LYS A 1 91 ? -9.749 -6.451 -6.198 1.00 58.22 91 LYS A CA 1
ATOM 693 C C . LYS A 1 91 ? -9.822 -6.358 -7.720 1.00 58.22 91 LYS A C 1
ATOM 695 O O . LYS A 1 91 ? -9.165 -7.146 -8.391 1.00 58.22 91 LYS A O 1
ATOM 700 N N . SER A 1 92 ? -10.615 -5.433 -8.262 1.00 59.81 92 SER A N 1
ATOM 701 C CA . SER A 1 92 ? -10.751 -5.289 -9.711 1.00 59.81 92 SER A CA 1
ATOM 702 C C . SER A 1 92 ? -9.473 -4.732 -10.337 1.00 59.81 92 SER A C 1
ATOM 704 O O . SER A 1 92 ? -9.023 -5.262 -11.348 1.00 59.81 92 SER A O 1
ATOM 706 N N . ALA A 1 93 ? -8.832 -3.757 -9.685 1.00 62.78 93 ALA A N 1
ATOM 707 C CA . ALA A 1 93 ? -7.553 -3.202 -10.118 1.00 62.78 93 ALA A CA 1
ATOM 708 C C . ALA A 1 93 ? -6.392 -4.196 -9.935 1.00 62.78 93 ALA A C 1
ATOM 710 O O . ALA A 1 93 ? -5.495 -4.255 -10.770 1.00 62.78 93 ALA A O 1
ATOM 711 N N . LEU A 1 94 ? -6.417 -5.003 -8.868 1.00 62.56 94 LEU A N 1
ATOM 712 C CA . LEU A 1 94 ? -5.400 -6.030 -8.618 1.00 62.56 94 LEU A CA 1
ATOM 713 C C . LEU A 1 94 ? -5.440 -7.173 -9.636 1.00 62.56 94 LEU A C 1
ATOM 715 O O . LEU A 1 94 ? -4.393 -7.679 -10.019 1.00 62.56 94 LEU A O 1
ATOM 719 N N . ASN A 1 95 ? -6.630 -7.564 -10.092 1.00 63.97 95 ASN A N 1
ATOM 720 C CA . ASN A 1 95 ? -6.798 -8.648 -11.063 1.00 63.97 95 ASN A CA 1
ATOM 721 C C . ASN A 1 95 ? -6.443 -8.245 -12.509 1.00 63.97 95 ASN A C 1
ATOM 723 O O . ASN A 1 95 ? -6.608 -9.058 -13.416 1.00 63.97 95 ASN A O 1
ATOM 727 N N . GLN A 1 96 ? -6.011 -7.001 -12.734 1.00 61.19 96 GLN A N 1
ATOM 728 C CA . GLN A 1 96 ? -5.637 -6.456 -14.046 1.00 61.19 96 GLN A CA 1
ATOM 729 C C . GLN A 1 96 ? -4.135 -6.133 -14.166 1.00 61.19 96 GLN A C 1
ATOM 731 O O . GLN A 1 96 ? -3.715 -5.621 -15.204 1.00 61.19 96 GLN A O 1
ATOM 736 N N . LEU A 1 97 ? -3.346 -6.396 -13.114 1.00 57.19 97 LEU A N 1
ATOM 737 C CA . LEU A 1 97 ? -1.877 -6.302 -13.112 1.00 57.19 97 LEU A CA 1
ATOM 738 C C . LEU A 1 97 ? -1.233 -7.528 -13.765 1.00 57.19 97 LEU A C 1
ATOM 740 O O . LEU A 1 97 ? -0.198 -7.325 -14.438 1.00 57.19 97 LEU A O 1
#

pLDDT: mean 86.62, std 11.48, range [57.19, 98.25]

Foldseek 3Di:
DVVLVVVLVVQLVVLVVVDPDNVRSVVVSCVPSVVLVVLLVVCVVVCQLPVLVVQQCVQPVVDDDDSCVRDPPVRNVVSVVVSCVSNVVPVVSVVVD

Radius of gyration: 18.41 Å; chains: 1; bounding box: 40×19×55 Å